Protein AF-A0A7S1DGA0-F1 (afdb_monomer_lite)

Radius of gyration: 15.44 Å; chains: 1; bounding box: 40×18×46 Å

Structure (mmCIF, N/CA/C/O backbone):
data_AF-A0A7S1DGA0-F1
#
_entry.id   AF-A0A7S1DGA0-F1
#
loop_
_atom_site.group_PDB
_atom_site.id
_atom_site.type_symbol
_atom_site.label_atom_id
_atom_site.label_alt_id
_atom_site.label_comp_id
_atom_site.label_asym_id
_atom_site.label_entity_id
_atom_site.label_seq_id
_atom_site.pdbx_PDB_ins_code
_atom_site.Cartn_x
_atom_site.Cartn_y
_atom_site.Cartn_z
_atom_site.occupancy
_atom_site.B_iso_or_equiv
_atom_site.auth_seq_id
_atom_site.auth_comp_id
_atom_site.auth_asym_id
_atom_site.auth_atom_id
_atom_site.pdbx_PDB_model_num
ATOM 1 N N . GLN A 1 1 ? 2.299 -1.061 26.707 1.00 56.66 1 GLN A N 1
ATOM 2 C CA . GLN A 1 1 ? 1.201 -1.298 25.744 1.00 56.66 1 GLN A CA 1
ATOM 3 C C . GLN A 1 1 ? 1.687 -0.771 24.399 1.00 56.66 1 GLN A C 1
ATOM 5 O O . GLN A 1 1 ? 2.184 0.346 24.385 1.00 56.66 1 GLN A O 1
ATOM 10 N N . ILE A 1 2 ? 1.679 -1.567 23.323 1.00 64.38 2 ILE A N 1
ATOM 11 C CA . ILE A 1 2 ? 2.159 -1.100 22.010 1.00 64.38 2 ILE A CA 1
ATOM 12 C C . ILE A 1 2 ? 1.069 -0.191 21.430 1.00 64.38 2 ILE A C 1
ATOM 14 O O . ILE A 1 2 ? -0.011 -0.682 21.110 1.00 64.38 2 ILE A O 1
ATOM 18 N N . GLY A 1 3 ? 1.315 1.121 21.405 1.00 82.81 3 GLY A N 1
ATOM 19 C CA . GLY A 1 3 ? 0.346 2.116 20.925 1.00 82.81 3 GLY A CA 1
ATOM 20 C C . GLY A 1 3 ? 0.180 2.095 19.406 1.00 82.81 3 GLY A C 1
ATOM 21 O O . GLY A 1 3 ? -0.931 2.222 18.907 1.00 82.81 3 GLY A O 1
ATOM 22 N N . GLU A 1 4 ? 1.262 1.823 18.679 1.00 89.50 4 GLU A N 1
ATOM 23 C CA . GLU A 1 4 ? 1.303 1.849 17.219 1.00 89.50 4 GLU A CA 1
ATOM 24 C C . GLU A 1 4 ? 2.037 0.618 16.684 1.00 89.50 4 GLU A C 1
ATOM 26 O O . GLU A 1 4 ? 2.992 0.125 17.287 1.00 89.50 4 GLU A O 1
ATOM 31 N N . PHE A 1 5 ? 1.566 0.104 15.557 1.00 94.31 5 PHE A N 1
ATOM 32 C CA . PHE A 1 5 ? 2.140 -1.018 14.838 1.00 94.31 5 PHE A CA 1
ATOM 33 C C . PHE A 1 5 ? 2.432 -0.618 13.398 1.00 94.31 5 PHE A C 1
ATOM 35 O O . PHE A 1 5 ? 1.643 0.079 12.764 1.00 94.31 5 PHE A O 1
ATOM 42 N N . SER A 1 6 ? 3.535 -1.137 12.868 1.00 96.00 6 SER A N 1
ATOM 43 C CA . SER A 1 6 ? 3.834 -1.095 11.445 1.00 96.00 6 SER A CA 1
ATOM 44 C C . SER A 1 6 ? 4.518 -2.391 11.021 1.00 96.00 6 SER A C 1
ATOM 46 O O . SER A 1 6 ? 5.390 -2.906 11.725 1.00 96.00 6 SER A O 1
ATOM 48 N N . LEU A 1 7 ? 4.117 -2.927 9.871 1.00 96.75 7 LEU A N 1
ATOM 49 C CA . LEU A 1 7 ? 4.738 -4.080 9.230 1.00 96.75 7 LEU A CA 1
ATOM 50 C C . LEU A 1 7 ? 5.072 -3.731 7.791 1.00 96.75 7 LEU A C 1
ATOM 52 O O . LEU A 1 7 ? 4.202 -3.323 7.029 1.00 96.75 7 LEU A O 1
ATOM 56 N N . THR A 1 8 ? 6.334 -3.930 7.427 1.00 97.38 8 THR A N 1
ATOM 57 C CA . THR A 1 8 ? 6.826 -3.716 6.067 1.00 97.38 8 THR A CA 1
ATOM 58 C C . THR A 1 8 ? 7.289 -5.036 5.473 1.00 97.38 8 THR A C 1
ATOM 60 O O . THR A 1 8 ? 8.058 -5.767 6.096 1.00 97.38 8 THR A O 1
ATOM 63 N N . MET A 1 9 ? 6.824 -5.334 4.264 1.00 95.94 9 MET A N 1
ATOM 64 C CA . MET A 1 9 ? 7.298 -6.442 3.445 1.00 95.94 9 MET A CA 1
ATOM 65 C C . MET A 1 9 ? 7.999 -5.874 2.217 1.00 95.94 9 MET A C 1
ATOM 67 O O . MET A 1 9 ? 7.393 -5.116 1.465 1.00 95.94 9 MET A O 1
ATOM 71 N N . THR A 1 10 ? 9.255 -6.258 2.010 1.00 95.44 10 THR A N 1
ATOM 72 C CA . THR A 1 10 ? 10.085 -5.758 0.911 1.00 95.44 10 THR A CA 1
ATOM 73 C C . THR A 1 10 ? 10.494 -6.898 -0.004 1.00 95.44 10 THR A C 1
ATOM 75 O O . THR A 1 10 ? 11.011 -7.916 0.453 1.00 95.44 10 THR A O 1
ATOM 78 N N . VAL A 1 11 ? 10.308 -6.695 -1.304 1.00 92.75 11 VAL A N 1
ATOM 79 C CA . VAL A 1 11 ? 10.874 -7.531 -2.361 1.00 92.75 11 VAL A CA 1
ATOM 80 C C . VAL A 1 11 ? 12.061 -6.789 -2.964 1.00 92.75 11 VAL A C 1
ATOM 82 O O . VAL A 1 11 ? 11.949 -5.610 -3.303 1.00 92.75 11 VAL A O 1
ATOM 85 N N . LYS A 1 12 ? 13.205 -7.474 -3.058 1.00 91.06 12 LYS A N 1
ATOM 86 C CA . LYS A 1 12 ? 14.441 -6.958 -3.650 1.00 91.06 12 LYS A CA 1
ATOM 87 C C . LYS A 1 12 ? 14.730 -7.686 -4.951 1.00 91.06 12 LYS A C 1
ATOM 89 O O . LYS A 1 12 ? 14.833 -8.910 -4.960 1.00 91.06 12 LYS A O 1
ATOM 94 N N . GLU A 1 13 ? 14.948 -6.918 -6.005 1.00 86.81 13 GLU A N 1
ATOM 95 C CA . GLU A 1 13 ? 15.307 -7.407 -7.331 1.00 86.81 13 GLU A CA 1
ATOM 96 C C . GLU A 1 13 ? 16.649 -6.809 -7.762 1.00 86.81 13 GLU A C 1
ATOM 98 O O . GLU A 1 13 ? 16.990 -5.675 -7.410 1.00 86.81 13 GLU A O 1
ATOM 103 N N . GLY A 1 14 ? 17.451 -7.586 -8.490 1.00 81.88 14 GLY A N 1
ATOM 104 C CA . GLY A 1 14 ? 18.71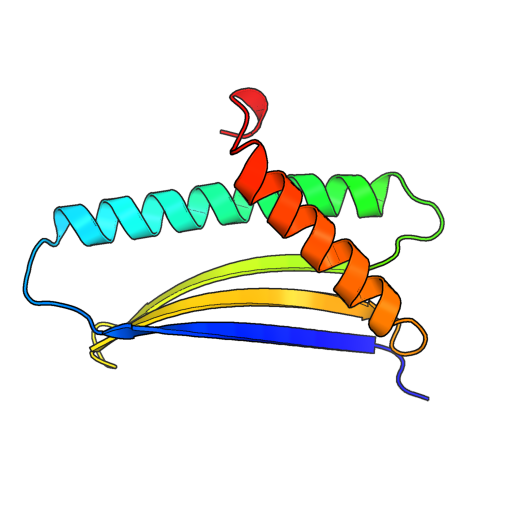9 -7.108 -9.039 1.00 81.88 14 GLY A CA 1
ATOM 105 C C . GLY A 1 14 ? 18.492 -6.174 -10.227 1.00 81.88 14 GLY A C 1
ATOM 106 O O . GLY A 1 14 ? 17.584 -6.388 -11.027 1.00 81.88 14 GLY A O 1
ATOM 107 N N . LEU A 1 15 ? 19.334 -5.149 -10.371 1.00 77.88 15 LEU A N 1
ATOM 108 C CA . LEU A 1 15 ? 19.363 -4.344 -11.590 1.00 77.88 15 LEU A CA 1
ATOM 109 C C . LEU A 1 15 ? 20.020 -5.158 -12.711 1.00 77.88 15 LEU A C 1
ATOM 111 O O . LEU A 1 15 ? 21.243 -5.283 -12.773 1.00 77.88 15 LEU A O 1
ATOM 115 N N . GLU A 1 16 ? 19.205 -5.732 -13.593 1.00 69.75 16 GLU A N 1
ATOM 116 C CA . GLU A 1 16 ? 19.705 -6.395 -14.796 1.00 69.75 16 GLU A CA 1
ATOM 117 C C . GLU A 1 16 ? 20.277 -5.388 -15.806 1.00 69.75 16 GLU A C 1
ATOM 119 O O . GLU A 1 16 ? 19.868 -4.227 -15.897 1.00 69.75 16 GLU A O 1
ATOM 124 N N . GLY A 1 17 ? 21.242 -5.854 -16.599 1.00 59.88 17 GLY A N 1
ATOM 125 C CA . GLY A 1 17 ? 21.927 -5.059 -17.609 1.00 59.88 17 GLY A CA 1
ATOM 126 C C . GLY A 1 17 ? 20.994 -4.535 -18.704 1.00 59.88 17 GLY A C 1
ATOM 127 O O . GLY A 1 17 ? 20.730 -5.207 -19.690 1.00 59.88 17 GLY A O 1
ATOM 128 N N . ASN A 1 18 ? 20.620 -3.267 -18.557 1.00 57.91 18 ASN A N 1
ATOM 129 C CA . ASN A 1 18 ? 20.307 -2.303 -19.609 1.00 57.91 18 ASN A CA 1
ATOM 130 C C . ASN A 1 18 ? 18.999 -2.490 -20.404 1.00 57.91 18 ASN A C 1
ATOM 132 O O . ASN A 1 18 ? 18.971 -2.895 -21.563 1.00 57.91 18 ASN A O 1
ATOM 136 N N . SER A 1 19 ? 17.923 -1.935 -19.849 1.00 61.50 19 SER A N 1
ATOM 137 C CA . SER A 1 19 ? 17.064 -1.031 -20.624 1.00 61.50 19 SER A CA 1
ATOM 138 C C . SER A 1 19 ? 16.611 0.122 -19.728 1.00 61.50 19 SER A C 1
ATOM 140 O O . SER A 1 19 ? 15.601 0.033 -19.041 1.00 61.50 19 SER A O 1
ATOM 142 N N . ARG A 1 20 ? 17.362 1.237 -19.727 1.00 66.94 20 ARG A N 1
ATOM 143 C CA . ARG A 1 20 ? 17.020 2.450 -18.946 1.00 66.94 20 ARG A CA 1
ATOM 144 C C . ARG A 1 20 ? 15.551 2.862 -19.115 1.00 66.94 20 ARG A C 1
ATOM 146 O O . ARG A 1 20 ? 14.901 3.207 -18.138 1.00 66.94 20 ARG A O 1
ATOM 153 N N . ALA A 1 21 ? 15.017 2.763 -20.334 1.00 72.56 21 ALA A N 1
ATOM 154 C CA . ALA A 1 21 ? 13.613 3.056 -20.625 1.00 72.56 21 ALA A CA 1
ATOM 155 C C . ALA A 1 21 ? 12.628 2.093 -19.933 1.00 72.56 21 ALA A C 1
ATOM 157 O O . ALA A 1 21 ? 11.575 2.531 -19.478 1.00 72.56 21 ALA A O 1
ATOM 158 N N . ARG A 1 22 ? 12.971 0.802 -19.810 1.00 76.25 22 ARG A N 1
ATOM 159 C CA . ARG A 1 22 ? 12.153 -0.189 -19.099 1.00 76.25 22 ARG A CA 1
ATOM 160 C C . ARG A 1 22 ? 12.084 0.136 -17.613 1.00 76.25 22 ARG A C 1
ATOM 162 O O . ARG A 1 22 ? 10.987 0.228 -17.087 1.00 76.25 22 ARG A O 1
ATOM 169 N N . HIS A 1 23 ? 13.223 0.398 -16.976 1.00 77.75 23 HIS A N 1
ATOM 170 C CA . HIS A 1 23 ? 13.253 0.728 -15.549 1.00 77.75 23 HIS A CA 1
ATOM 171 C C . HIS A 1 23 ? 12.564 2.055 -15.226 1.00 77.75 23 HIS A C 1
ATOM 173 O O . HIS A 1 23 ? 11.912 2.163 -14.195 1.00 77.75 23 HIS A O 1
ATOM 179 N N . LEU A 1 24 ? 12.666 3.052 -16.113 1.00 81.94 24 LEU A N 1
ATOM 180 C CA . LEU A 1 24 ? 11.895 4.289 -15.981 1.00 81.94 24 LEU A CA 1
ATOM 181 C C . LEU A 1 24 ? 10.391 4.010 -16.062 1.00 81.94 24 LEU A C 1
ATOM 183 O O . LEU A 1 24 ? 9.639 4.480 -15.215 1.00 81.94 24 LEU A O 1
ATOM 187 N N . ARG A 1 25 ? 9.955 3.208 -17.041 1.00 86.56 25 ARG A N 1
ATOM 188 C CA . ARG A 1 25 ? 8.548 2.816 -17.181 1.00 86.56 25 ARG A CA 1
ATOM 189 C C . ARG A 1 25 ? 8.052 2.022 -15.971 1.00 86.56 25 ARG A C 1
ATOM 191 O O . ARG A 1 25 ? 6.975 2.317 -15.476 1.00 86.56 25 ARG A O 1
ATOM 198 N N . GLU A 1 26 ? 8.811 1.031 -15.512 1.00 85.69 26 GLU A N 1
ATOM 199 C CA . GLU A 1 26 ? 8.488 0.223 -14.329 1.00 85.69 26 GLU A CA 1
ATOM 200 C C . GLU A 1 26 ? 8.382 1.103 -13.082 1.00 85.69 26 GLU A C 1
ATOM 202 O O . GLU A 1 26 ? 7.354 1.077 -12.420 1.00 85.69 26 GLU A O 1
ATOM 207 N N . GLY A 1 27 ? 9.363 1.975 -12.829 1.00 87.75 27 GLY A N 1
ATOM 208 C CA . GLY A 1 27 ? 9.316 2.892 -11.689 1.00 87.75 27 GLY A CA 1
ATOM 209 C C . GLY A 1 27 ? 8.146 3.876 -11.745 1.00 87.75 27 GLY A C 1
ATOM 210 O O . GLY A 1 27 ? 7.524 4.150 -10.720 1.00 87.75 27 GLY A O 1
ATOM 211 N N . MET A 1 28 ? 7.795 4.380 -12.934 1.00 90.25 28 MET A N 1
ATOM 212 C CA . MET A 1 28 ? 6.596 5.208 -13.116 1.00 90.25 28 MET A CA 1
ATOM 213 C C . MET A 1 28 ? 5.313 4.428 -12.815 1.00 90.25 28 MET A C 1
ATOM 215 O O . MET A 1 28 ? 4.438 4.949 -12.128 1.00 90.25 28 MET A O 1
ATOM 219 N N . LEU A 1 29 ? 5.198 3.190 -13.306 1.00 91.81 29 LEU A N 1
ATOM 220 C CA . LEU A 1 29 ? 4.037 2.337 -13.050 1.00 91.81 29 LEU A CA 1
ATOM 221 C C . LEU A 1 29 ? 3.915 1.983 -11.567 1.00 91.81 29 LEU A C 1
ATOM 223 O O . LEU A 1 29 ? 2.837 2.156 -11.009 1.00 91.81 29 LEU A O 1
ATOM 227 N N . ASP A 1 30 ? 5.004 1.570 -10.917 1.00 92.25 30 ASP A N 1
ATOM 228 C CA . ASP A 1 30 ? 5.015 1.248 -9.486 1.00 92.25 30 ASP A CA 1
ATOM 229 C C . ASP A 1 30 ? 4.626 2.473 -8.644 1.00 92.25 30 ASP A C 1
ATOM 231 O O . ASP A 1 30 ? 3.863 2.362 -7.684 1.00 92.25 30 ASP A O 1
ATOM 235 N N . THR A 1 31 ? 5.074 3.668 -9.046 1.00 91.38 31 THR A N 1
ATOM 236 C CA . THR A 1 31 ? 4.683 4.925 -8.392 1.00 91.38 31 THR A CA 1
ATOM 237 C C . THR A 1 31 ? 3.187 5.212 -8.560 1.00 91.38 31 THR A C 1
ATOM 239 O O . THR A 1 31 ? 2.522 5.538 -7.580 1.00 91.38 31 THR A O 1
ATOM 242 N N . LEU A 1 32 ? 2.632 5.069 -9.770 1.00 93.19 32 LEU A N 1
ATOM 243 C CA . LEU A 1 32 ? 1.195 5.265 -10.027 1.00 93.19 32 LEU A CA 1
ATOM 244 C C . LEU A 1 32 ? 0.337 4.267 -9.242 1.00 93.19 32 LEU A C 1
ATOM 246 O O . LEU A 1 32 ? -0.633 4.656 -8.596 1.00 93.19 32 LEU A O 1
ATOM 250 N N . VAL A 1 33 ? 0.728 2.991 -9.248 1.00 94.06 33 VAL A N 1
ATOM 251 C CA . VAL A 1 33 ? 0.074 1.927 -8.474 1.00 94.06 33 VAL A CA 1
ATOM 252 C C . VAL A 1 33 ? 0.111 2.251 -6.982 1.00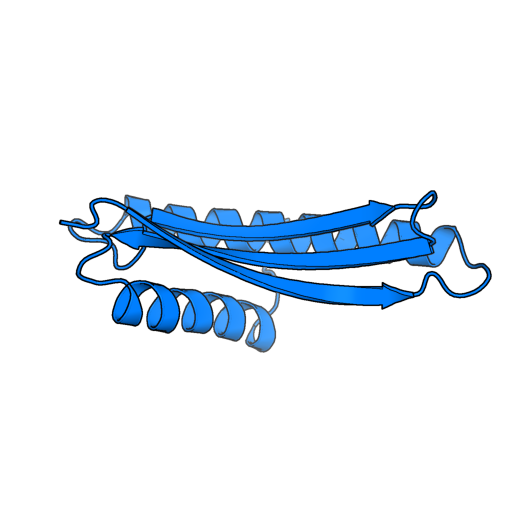 94.06 33 VAL A C 1
ATOM 254 O O . VAL A 1 33 ? -0.899 2.089 -6.296 1.00 94.06 33 VAL A O 1
ATOM 257 N N . GLY A 1 34 ? 1.242 2.747 -6.475 1.00 94.50 34 GLY A N 1
ATOM 258 C CA . GLY A 1 34 ? 1.364 3.139 -5.077 1.00 94.50 34 GLY A CA 1
ATOM 259 C C . GLY A 1 34 ? 0.507 4.341 -4.695 1.00 94.50 34 GLY A C 1
ATOM 260 O O . GLY A 1 34 ? -0.107 4.323 -3.629 1.00 94.50 34 GLY A O 1
ATOM 261 N N . MET A 1 35 ? 0.391 5.340 -5.574 1.00 94.25 35 MET A N 1
ATOM 262 C CA . MET A 1 35 ? -0.521 6.468 -5.368 1.00 94.25 35 MET A CA 1
ATOM 263 C C . MET A 1 35 ? -1.980 6.006 -5.342 1.00 94.25 35 MET A C 1
ATOM 265 O O . MET A 1 35 ? -2.695 6.337 -4.400 1.00 94.25 35 MET A O 1
ATOM 269 N N . ALA A 1 36 ? -2.404 5.188 -6.310 1.00 95.06 36 ALA A N 1
ATOM 270 C CA . ALA A 1 36 ? -3.760 4.640 -6.350 1.00 95.06 36 ALA A CA 1
ATOM 271 C C . ALA A 1 36 ? -4.089 3.822 -5.088 1.00 95.06 36 ALA A C 1
ATOM 273 O O . ALA A 1 36 ? -5.150 3.998 -4.488 1.00 95.06 36 ALA A O 1
ATOM 274 N N . LEU A 1 37 ? -3.161 2.970 -4.629 1.00 96.06 37 LEU A N 1
ATOM 275 C CA . LEU A 1 37 ? -3.321 2.239 -3.368 1.00 96.06 37 LEU A CA 1
ATOM 276 C C . LEU A 1 37 ? -3.497 3.192 -2.182 1.00 96.06 37 LEU A C 1
ATOM 278 O O . LEU A 1 37 ? -4.412 2.993 -1.383 1.00 96.06 37 LEU A O 1
ATOM 282 N N . GLY A 1 38 ? -2.649 4.223 -2.099 1.00 94.38 38 GLY A N 1
ATOM 283 C CA . GLY A 1 38 ? -2.722 5.254 -1.068 1.00 94.38 38 GLY A CA 1
ATOM 284 C C . GLY A 1 38 ? -4.102 5.905 -1.028 1.00 94.38 38 GLY A C 1
ATOM 285 O O . GLY A 1 38 ? -4.767 5.837 0.003 1.00 94.38 38 GLY A O 1
ATOM 286 N N . PHE A 1 39 ? -4.589 6.404 -2.169 1.00 93.75 39 PHE A N 1
ATOM 287 C CA . PHE A 1 39 ? -5.918 7.014 -2.281 1.00 93.75 39 PHE A CA 1
ATOM 288 C C . PHE A 1 39 ? -7.045 6.085 -1.814 1.00 93.75 39 PHE A C 1
ATOM 290 O O . PHE A 1 39 ? -7.899 6.508 -1.031 1.00 93.75 39 PHE A O 1
ATOM 297 N N . ARG A 1 40 ? -7.041 4.812 -2.238 1.00 94.06 40 ARG A N 1
ATOM 298 C CA . ARG A 1 40 ? -8.041 3.822 -1.798 1.00 94.06 40 ARG A CA 1
ATOM 299 C C . ARG A 1 40 ? -8.017 3.638 -0.286 1.00 94.06 40 ARG A C 1
ATOM 301 O O . ARG A 1 40 ? -9.065 3.628 0.358 1.00 94.06 40 ARG A O 1
ATOM 308 N N . THR A 1 41 ? -6.827 3.490 0.289 1.00 95.19 41 THR A N 1
ATOM 309 C CA . THR A 1 41 ? -6.691 3.220 1.723 1.00 95.19 41 THR A CA 1
ATOM 310 C C . THR A 1 41 ? -6.999 4.443 2.578 1.00 95.19 41 THR A C 1
ATOM 312 O O . THR A 1 41 ? -7.663 4.301 3.602 1.00 95.19 41 THR A O 1
ATOM 315 N N . ASP A 1 42 ? -6.638 5.642 2.121 1.00 94.50 42 ASP A N 1
ATOM 316 C CA . ASP A 1 42 ? -6.991 6.902 2.777 1.00 94.50 42 ASP A CA 1
ATOM 317 C C . ASP A 1 42 ? -8.506 7.122 2.763 1.00 94.50 42 ASP A C 1
ATOM 319 O O . ASP A 1 42 ? -9.087 7.612 3.733 1.00 94.50 42 ASP A O 1
ATOM 323 N N . GLU A 1 43 ? -9.187 6.720 1.686 1.00 93.81 43 GLU A N 1
ATOM 324 C CA . GLU A 1 43 ? -10.642 6.774 1.622 1.00 93.81 43 GLU A CA 1
ATOM 325 C C . GLU A 1 43 ? -11.302 5.821 2.627 1.00 93.81 43 GLU A C 1
ATOM 327 O O . GLU A 1 43 ? -12.258 6.226 3.296 1.00 93.81 43 GLU A O 1
ATOM 332 N N . VAL A 1 44 ? -10.782 4.597 2.781 1.00 94.06 44 VAL A N 1
ATOM 333 C CA . VAL A 1 44 ? -11.236 3.644 3.811 1.00 94.06 44 VAL A CA 1
ATOM 334 C C . VAL A 1 44 ? -11.060 4.238 5.206 1.00 94.06 44 VAL A C 1
ATOM 336 O O . VAL A 1 44 ? -12.001 4.211 6.000 1.00 94.06 44 VAL A O 1
ATOM 339 N N . VAL A 1 45 ? -9.889 4.815 5.491 1.00 95.50 45 VAL A N 1
ATOM 340 C CA . VAL A 1 45 ? -9.592 5.440 6.787 1.00 95.50 45 VAL A CA 1
ATOM 341 C C . VAL A 1 45 ? -10.537 6.606 7.061 1.00 95.50 45 VAL A C 1
ATOM 343 O O . VAL A 1 45 ? -11.120 6.686 8.136 1.00 95.50 45 VAL A O 1
ATOM 346 N N . ARG A 1 46 ? -10.749 7.486 6.078 1.00 95.31 46 ARG A N 1
ATOM 347 C CA . ARG A 1 46 ? -11.584 8.686 6.225 1.00 95.31 46 ARG A CA 1
ATOM 348 C C . ARG A 1 46 ? -13.078 8.382 6.368 1.00 95.31 46 ARG A C 1
ATOM 350 O O . ARG A 1 46 ? -13.793 9.170 6.978 1.00 95.31 46 ARG A O 1
ATOM 357 N N . ARG A 1 47 ? -13.573 7.304 5.754 1.00 95.25 47 ARG A N 1
ATOM 358 C CA . ARG A 1 47 ? -15.003 6.935 5.774 1.00 95.25 47 ARG A CA 1
ATOM 359 C C . ARG A 1 47 ? -15.404 6.058 6.957 1.00 95.25 47 ARG A C 1
ATOM 361 O O . ARG A 1 47 ? -16.594 5.810 7.128 1.00 95.25 47 ARG A O 1
ATOM 368 N N . SER A 1 48 ? -1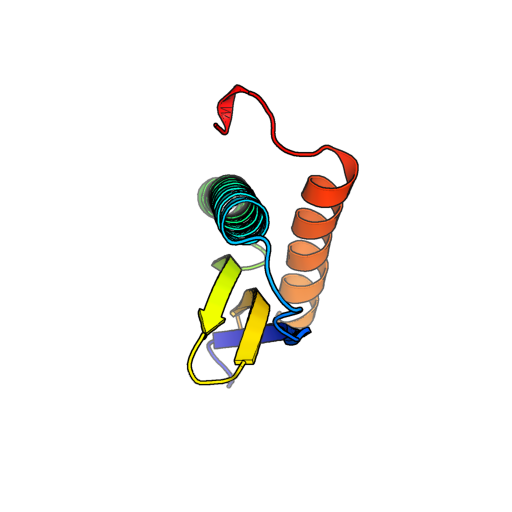4.442 5.552 7.719 1.00 92.56 48 SER A N 1
ATOM 369 C CA . SER A 1 48 ? -14.682 4.620 8.814 1.00 92.56 48 SER A CA 1
ATOM 370 C C . SER A 1 48 ? -14.500 5.318 10.157 1.00 92.56 48 SER A C 1
ATOM 372 O O . SER A 1 48 ? -13.456 5.917 10.394 1.00 92.56 48 SER A O 1
ATOM 374 N N . ASP A 1 49 ? -15.469 5.178 11.062 1.00 92.06 49 ASP A N 1
ATOM 375 C CA . ASP A 1 49 ? -15.348 5.689 12.437 1.00 92.06 49 ASP A CA 1
ATOM 376 C C . ASP A 1 49 ? -14.305 4.906 13.260 1.00 92.06 49 ASP A C 1
ATOM 378 O O . ASP A 1 49 ? -13.747 5.423 14.225 1.00 92.06 49 ASP A O 1
ATOM 382 N N . ASP A 1 50 ? -14.029 3.655 12.869 1.00 92.25 50 ASP A N 1
ATOM 383 C CA . ASP A 1 50 ? -13.059 2.767 13.521 1.00 92.25 50 ASP A CA 1
ATOM 384 C C . ASP A 1 50 ? -12.236 1.973 12.481 1.00 92.25 50 ASP A C 1
ATOM 386 O O . ASP A 1 50 ? -12.479 0.782 12.244 1.00 92.25 50 ASP A O 1
ATOM 390 N N . PRO A 1 51 ? -11.316 2.634 11.752 1.00 93.69 51 PRO A N 1
ATOM 391 C CA . PRO A 1 51 ? -10.618 2.018 10.632 1.00 93.69 51 PRO A CA 1
ATOM 392 C C . PRO A 1 51 ? -9.691 0.873 11.084 1.00 93.69 51 PRO A C 1
ATOM 394 O O . PRO A 1 51 ? -9.053 0.945 12.135 1.00 93.69 51 PRO A O 1
ATOM 397 N N . PRO A 1 52 ? -9.571 -0.209 10.291 1.00 93.00 52 PRO A N 1
ATOM 398 C CA . PRO A 1 52 ? -8.780 -1.381 10.668 1.00 93.00 52 PRO A CA 1
ATOM 399 C C . PRO A 1 52 ? -7.264 -1.152 10.646 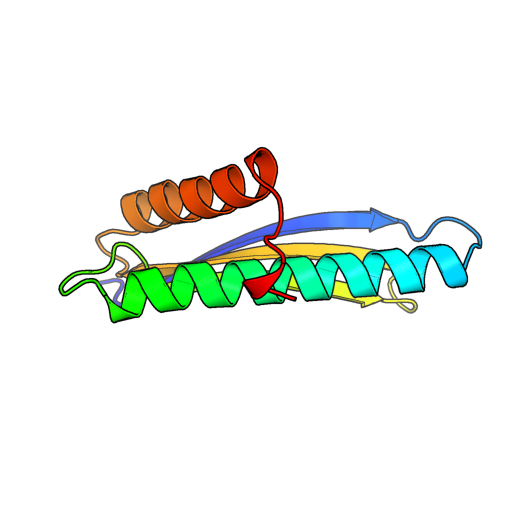1.00 93.00 52 PRO A C 1
ATOM 401 O O . PRO A 1 52 ? -6.531 -1.898 11.293 1.00 93.00 52 PRO A O 1
ATOM 404 N N . PHE A 1 53 ? -6.801 -0.140 9.920 1.00 96.31 53 PHE A N 1
ATOM 405 C CA . PHE A 1 53 ? -5.413 0.298 9.798 1.00 96.31 53 PHE A CA 1
ATOM 406 C C . PHE A 1 53 ? -5.382 1.831 9.730 1.00 96.31 53 PHE A C 1
ATOM 408 O O . PHE A 1 53 ? -6.409 2.457 9.481 1.00 96.31 53 PHE A O 1
ATOM 415 N N . THR A 1 54 ? -4.215 2.439 9.927 1.00 95.44 54 THR A N 1
ATOM 416 C CA . THR A 1 54 ? -4.004 3.882 9.716 1.00 95.44 54 THR A CA 1
ATOM 417 C C . THR A 1 54 ? -3.476 4.200 8.321 1.00 95.44 54 THR A C 1
ATOM 419 O O . THR A 1 54 ? -3.613 5.333 7.876 1.00 95.44 54 THR A O 1
ATOM 422 N N . GLY A 1 55 ? -2.916 3.214 7.614 1.00 95.69 55 GLY A N 1
ATOM 423 C CA . GLY A 1 55 ? -2.503 3.371 6.223 1.00 95.69 55 GLY A CA 1
ATOM 424 C C . GLY A 1 55 ? -1.904 2.101 5.629 1.00 95.69 55 GLY A C 1
ATOM 425 O O . GLY A 1 55 ? -1.413 1.224 6.352 1.00 95.69 55 GLY A O 1
ATOM 426 N N . VAL A 1 56 ? -1.940 2.015 4.297 1.00 97.69 56 VAL A N 1
ATOM 427 C CA . VAL A 1 56 ? -1.233 0.996 3.517 1.00 97.69 56 VAL A CA 1
ATOM 428 C C . VAL A 1 56 ? -0.482 1.689 2.388 1.00 97.69 56 VAL A C 1
ATOM 430 O O . VAL A 1 56 ? -1.085 2.294 1.509 1.00 97.69 56 VAL A O 1
ATOM 433 N N . HIS A 1 57 ? 0.842 1.586 2.396 1.00 96.06 57 HIS A N 1
ATOM 434 C CA . HIS A 1 57 ? 1.698 2.320 1.471 1.00 96.06 57 HIS A CA 1
ATOM 435 C C . HIS A 1 57 ? 2.536 1.369 0.630 1.00 96.06 57 HIS A C 1
ATOM 437 O O . HIS A 1 57 ? 3.141 0.437 1.160 1.00 96.06 57 HIS A O 1
ATOM 443 N N . TRP A 1 58 ? 2.608 1.637 -0.672 1.00 96.31 58 TRP A N 1
ATOM 444 C CA . TRP A 1 58 ? 3.565 1.010 -1.577 1.00 96.31 58 TRP A CA 1
ATOM 445 C C . TRP A 1 58 ? 4.700 1.993 -1.851 1.00 96.31 58 TRP A C 1
ATOM 447 O O . TRP A 1 58 ? 4.464 3.110 -2.304 1.00 96.31 58 TRP A O 1
ATOM 457 N N . ASN A 1 59 ? 5.935 1.564 -1.614 1.00 91.94 59 ASN A N 1
ATOM 458 C CA . ASN A 1 59 ? 7.138 2.352 -1.835 1.00 91.94 59 ASN A CA 1
ATOM 459 C C . ASN A 1 59 ? 8.044 1.657 -2.852 1.00 91.94 59 ASN A C 1
ATOM 461 O O . ASN A 1 59 ? 8.506 0.538 -2.616 1.00 91.94 59 ASN A O 1
ATOM 465 N N . TYR A 1 60 ? 8.319 2.351 -3.954 1.00 91.38 60 TYR A N 1
ATOM 466 C CA . TYR A 1 60 ? 9.305 1.956 -4.953 1.00 91.38 60 TYR A CA 1
ATOM 467 C C . TYR A 1 60 ? 10.634 2.660 -4.680 1.00 91.38 60 TYR A C 1
ATOM 469 O O . TYR A 1 60 ? 10.675 3.877 -4.490 1.00 91.38 60 TYR A O 1
ATOM 477 N N . PHE A 1 61 ? 11.734 1.913 -4.690 1.00 88.62 61 PHE A N 1
ATOM 478 C CA . PHE A 1 61 ? 13.071 2.472 -4.540 1.00 88.62 61 PHE A CA 1
ATOM 479 C C . PHE A 1 61 ? 14.037 1.853 -5.544 1.00 88.62 61 PHE A C 1
ATOM 481 O O . PHE A 1 61 ? 14.263 0.646 -5.548 1.00 88.62 61 PHE A O 1
ATOM 488 N N . ASN A 1 62 ? 14.654 2.693 -6.370 1.00 87.19 62 ASN A N 1
ATOM 489 C CA . ASN A 1 62 ? 15.683 2.284 -7.317 1.00 87.19 62 ASN A CA 1
ATOM 490 C C . ASN A 1 62 ? 17.039 2.821 -6.861 1.00 87.19 62 ASN A C 1
ATOM 492 O O . ASN A 1 62 ? 17.254 4.034 -6.831 1.00 87.19 62 ASN A O 1
ATOM 496 N N . SER A 1 63 ? 17.955 1.918 -6.512 1.00 83.75 63 SER A N 1
ATOM 497 C CA . SER A 1 63 ? 19.307 2.274 -6.097 1.00 83.75 63 SER A CA 1
ATOM 498 C C . SER A 1 63 ? 20.335 1.758 -7.086 1.00 83.75 63 SER A C 1
ATOM 500 O O . SER A 1 63 ? 20.754 0.600 -7.037 1.00 83.75 63 SER A O 1
ATOM 502 N N . ALA A 1 64 ? 20.821 2.666 -7.931 1.00 79.62 64 ALA A N 1
ATOM 503 C CA . ALA A 1 64 ? 21.960 2.399 -8.803 1.00 79.62 64 ALA A CA 1
ATOM 504 C C . ALA A 1 64 ? 23.231 2.054 -8.005 1.00 79.62 64 ALA A C 1
ATOM 506 O O . ALA A 1 64 ? 24.033 1.243 -8.455 1.00 79.62 64 ALA A O 1
ATOM 507 N N . ARG A 1 65 ? 23.397 2.636 -6.806 1.00 83.12 65 ARG A N 1
ATOM 508 C CA . ARG A 1 65 ? 24.532 2.359 -5.911 1.00 83.12 65 ARG A CA 1
ATOM 509 C C . ARG A 1 65 ? 24.510 0.925 -5.389 1.00 83.12 65 ARG A C 1
ATOM 511 O O . ARG A 1 65 ? 25.543 0.269 -5.379 1.00 83.12 65 ARG A O 1
ATOM 518 N N . GLU A 1 66 ? 23.345 0.466 -4.943 1.00 84.69 66 GLU A N 1
ATOM 519 C CA . GLU A 1 66 ? 23.171 -0.871 -4.361 1.00 84.69 66 GLU A CA 1
ATOM 520 C C . GLU A 1 66 ? 22.909 -1.945 -5.429 1.00 84.69 66 GLU A C 1
ATOM 522 O O . GLU A 1 66 ? 22.751 -3.122 -5.103 1.00 84.69 66 GLU A O 1
ATOM 527 N N . GLY A 1 67 ? 22.837 -1.550 -6.707 1.00 85.00 67 GLY A N 1
ATOM 528 C CA . GLY A 1 67 ? 22.593 -2.468 -7.814 1.00 85.00 67 GLY A CA 1
ATOM 529 C C . GLY A 1 67 ? 21.216 -3.136 -7.753 1.00 85.00 67 GLY A C 1
ATOM 530 O O . GLY A 1 67 ? 21.075 -4.260 -8.232 1.00 85.00 67 GLY A O 1
ATOM 531 N N . CYS A 1 68 ? 20.214 -2.505 -7.130 1.00 86.88 68 CYS A N 1
ATOM 532 C CA . CYS A 1 68 ? 18.921 -3.141 -6.884 1.00 86.88 68 CYS A CA 1
ATOM 533 C C . CYS A 1 68 ? 17.719 -2.200 -6.962 1.00 86.88 68 CYS A C 1
ATOM 535 O O . CYS A 1 68 ? 17.814 -0.996 -6.710 1.00 86.88 68 CYS A O 1
ATOM 537 N N . VAL A 1 69 ? 16.567 -2.813 -7.214 1.00 88.44 69 VAL A N 1
ATOM 538 C CA . VAL A 1 69 ? 15.240 -2.218 -7.065 1.00 88.44 69 VAL A CA 1
ATOM 539 C C . VAL A 1 69 ? 14.549 -2.871 -5.874 1.00 88.44 69 VAL A C 1
ATOM 541 O O . VAL A 1 69 ? 14.665 -4.079 -5.662 1.00 88.44 69 VAL A O 1
ATOM 544 N N . LEU A 1 70 ? 13.855 -2.066 -5.077 1.00 91.25 70 LEU A N 1
ATOM 545 C CA . LEU A 1 70 ? 13.059 -2.507 -3.943 1.00 91.25 70 LEU A CA 1
ATOM 546 C C . LEU A 1 70 ? 11.614 -2.067 -4.145 1.00 91.25 70 LEU A C 1
ATOM 548 O O . LEU A 1 70 ? 11.354 -0.892 -4.399 1.00 91.25 70 LEU A O 1
ATOM 552 N N . ASN A 1 71 ? 10.688 -2.993 -3.940 1.00 92.94 71 ASN A N 1
ATOM 553 C CA . ASN A 1 71 ? 9.268 -2.700 -3.812 1.00 92.94 71 ASN A CA 1
ATOM 554 C C . ASN A 1 71 ? 8.830 -3.100 -2.405 1.00 92.94 71 ASN A C 1
ATOM 556 O O . ASN A 1 71 ? 9.015 -4.247 -1.993 1.00 92.94 71 ASN A O 1
ATOM 560 N N . SER A 1 72 ? 8.311 -2.143 -1.640 1.00 95.44 72 SER A N 1
ATOM 561 C CA . SER A 1 72 ? 7.942 -2.348 -0.238 1.00 95.44 72 SER A CA 1
ATOM 562 C C . SER A 1 72 ? 6.487 -2.001 0.003 1.00 95.44 72 SER A C 1
ATOM 564 O O . SER A 1 72 ? 6.046 -0.920 -0.367 1.00 95.44 72 SER A O 1
ATOM 566 N N . ILE A 1 73 ? 5.764 -2.889 0.678 1.00 96.94 73 ILE A N 1
ATOM 567 C CA . ILE A 1 73 ? 4.409 -2.632 1.160 1.00 96.94 73 ILE A CA 1
ATOM 568 C C . ILE A 1 73 ? 4.465 -2.492 2.673 1.00 96.94 73 ILE A C 1
ATOM 570 O O . ILE A 1 73 ? 4.911 -3.410 3.364 1.00 96.94 73 ILE A O 1
ATOM 574 N N . THR A 1 74 ? 3.984 -1.366 3.177 1.00 97.69 74 THR A N 1
ATOM 575 C CA . THR A 1 74 ? 3.917 -1.058 4.603 1.00 97.69 74 THR A CA 1
ATOM 576 C C . THR A 1 74 ? 2.463 -0.957 5.033 1.00 97.69 74 THR A C 1
ATOM 578 O O . THR A 1 74 ? 1.700 -0.205 4.438 1.00 97.69 74 THR A O 1
ATOM 581 N N . VAL A 1 75 ? 2.084 -1.695 6.074 1.00 98.00 75 VAL A N 1
ATOM 582 C CA . VAL A 1 75 ? 0.778 -1.597 6.734 1.00 98.00 75 VAL A CA 1
ATOM 583 C C . VAL A 1 75 ? 0.993 -1.045 8.135 1.00 98.00 75 VAL A C 1
ATOM 585 O O . VAL A 1 75 ? 1.735 -1.645 8.914 1.00 98.00 75 VAL A O 1
ATOM 588 N N . SER A 1 76 ? 0.324 0.056 8.461 1.00 97.19 76 SER A N 1
ATOM 589 C CA . SER A 1 76 ? 0.402 0.709 9.773 1.00 97.19 76 SER A CA 1
ATOM 590 C C . SER A 1 76 ? -0.961 0.712 10.464 1.00 97.19 76 SER A C 1
ATOM 592 O O . SER A 1 76 ? -1.994 0.716 9.800 1.00 97.19 76 SER A O 1
ATOM 594 N N . GLY A 1 77 ? -0.999 0.671 11.796 1.00 95.44 77 GLY A N 1
ATOM 595 C CA . GLY A 1 77 ? -2.256 0.665 12.548 1.00 95.44 77 GLY A CA 1
ATOM 596 C C . GLY A 1 77 ? -2.079 0.588 14.061 1.00 95.44 77 GLY A C 1
ATOM 597 O O . GLY A 1 77 ? -0.976 0.718 14.586 1.00 95.44 77 GLY A O 1
ATOM 598 N N . GLU A 1 78 ? -3.173 0.347 14.783 1.00 94.25 78 GLU A N 1
ATOM 599 C CA . GLU A 1 78 ? -3.134 0.218 16.242 1.00 94.25 78 GLU A CA 1
ATOM 600 C C . GLU A 1 78 ? -2.461 -1.095 16.674 1.00 94.25 78 GLU A C 1
ATOM 602 O O . GLU A 1 78 ? -2.821 -2.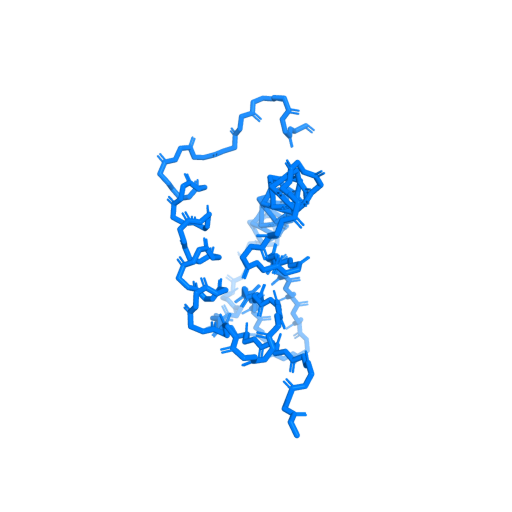191 16.227 1.00 94.25 78 GLU A O 1
ATOM 607 N N . GLY A 1 79 ? -1.529 -1.008 17.627 1.00 93.69 79 GLY A N 1
ATOM 608 C CA . GLY A 1 79 ? -0.758 -2.162 18.092 1.00 93.69 79 GLY A CA 1
ATOM 609 C C . GLY A 1 79 ? -1.595 -3.313 18.657 1.00 93.69 79 GLY A C 1
ATOM 610 O O . GLY A 1 79 ? -1.237 -4.476 18.474 1.00 93.69 79 GLY A O 1
ATOM 611 N N . ARG A 1 80 ? -2.740 -3.037 19.296 1.00 94.38 80 ARG A N 1
ATOM 612 C CA . ARG A 1 80 ? -3.619 -4.090 19.850 1.00 94.38 80 ARG A CA 1
ATOM 613 C C . ARG A 1 80 ? -4.335 -4.901 18.770 1.00 94.38 80 ARG A C 1
ATOM 615 O O . ARG A 1 80 ? -4.671 -6.058 19.014 1.00 94.38 80 ARG A O 1
ATOM 622 N N . ARG A 1 81 ? -4.535 -4.311 17.591 1.00 93.94 81 ARG A N 1
ATOM 623 C CA . ARG A 1 81 ? -5.299 -4.862 16.461 1.00 93.94 81 ARG A CA 1
ATOM 624 C C . ARG A 1 81 ? -4.431 -5.159 15.242 1.00 93.94 81 ARG A C 1
ATOM 626 O O . ARG A 1 81 ? -4.944 -5.332 14.141 1.00 93.94 81 ARG A O 1
ATOM 633 N N . TRP A 1 82 ? -3.117 -5.276 15.427 1.00 95.06 82 TRP A N 1
ATOM 634 C CA . TRP A 1 82 ? -2.161 -5.427 14.327 1.00 95.06 82 TRP A CA 1
ATOM 635 C C . TRP A 1 82 ? -2.509 -6.558 13.345 1.00 95.06 82 TRP A C 1
ATOM 637 O O . TRP A 1 82 ? -2.289 -6.431 12.146 1.00 95.06 82 TRP A O 1
ATOM 647 N N . ARG A 1 83 ? -3.086 -7.669 13.827 1.00 96.06 83 ARG A N 1
ATOM 648 C CA . ARG A 1 83 ? -3.486 -8.799 12.969 1.00 96.06 83 ARG A CA 1
ATOM 649 C C . ARG A 1 83 ? -4.606 -8.418 12.009 1.00 96.06 83 ARG A C 1
ATOM 651 O O . ARG A 1 83 ? -4.577 -8.846 10.857 1.00 96.06 83 ARG A O 1
ATOM 658 N N . ASP A 1 84 ? -5.572 -7.639 12.484 1.00 95.50 84 ASP A N 1
ATOM 659 C CA . ASP A 1 84 ? -6.678 -7.155 11.663 1.00 95.50 84 ASP A CA 1
ATOM 660 C C . ASP A 1 84 ? -6.183 -6.078 10.697 1.00 95.50 84 ASP A C 1
ATOM 662 O O . ASP A 1 84 ? -6.491 -6.164 9.512 1.00 95.50 84 ASP A O 1
ATOM 666 N N . ALA A 1 85 ? -5.306 -5.174 11.154 1.00 96.50 85 ALA A N 1
ATOM 667 C CA . ALA A 1 85 ? -4.638 -4.202 10.288 1.00 96.50 85 ALA A CA 1
ATOM 668 C C . ALA A 1 85 ? -3.920 -4.889 9.117 1.00 96.50 85 ALA A C 1
ATOM 670 O O . ALA A 1 85 ? -4.162 -4.555 7.960 1.00 96.50 85 ALA A O 1
ATOM 671 N N . VAL A 1 86 ? -3.107 -5.918 9.392 1.00 97.25 86 VAL A N 1
ATOM 672 C CA . VAL A 1 86 ? -2.420 -6.700 8.350 1.00 97.25 86 VAL A CA 1
ATOM 673 C C . VAL A 1 86 ? -3.414 -7.422 7.442 1.00 97.25 86 VAL A C 1
ATOM 675 O O . VAL A 1 86 ? -3.249 -7.394 6.224 1.00 97.25 86 VAL A O 1
ATOM 678 N N . ARG A 1 87 ? -4.443 -8.076 7.997 1.00 97.44 87 ARG A N 1
ATOM 679 C CA . ARG A 1 87 ? -5.432 -8.818 7.198 1.00 97.44 87 ARG A CA 1
ATOM 680 C C . ARG A 1 87 ? -6.151 -7.898 6.211 1.00 97.44 87 ARG A C 1
ATOM 682 O O . ARG A 1 87 ? -6.265 -8.252 5.037 1.00 97.44 87 ARG A O 1
ATOM 689 N N . GLU A 1 88 ? -6.628 -6.754 6.686 1.00 96.88 88 GLU A N 1
ATOM 690 C CA . GLU A 1 88 ? -7.355 -5.782 5.870 1.00 96.88 88 GLU A CA 1
ATOM 691 C C . GLU A 1 88 ? -6.423 -5.051 4.901 1.00 96.88 88 GLU A C 1
ATOM 693 O O . GLU A 1 88 ? -6.752 -4.920 3.725 1.00 96.88 88 GLU A O 1
ATOM 698 N N . GLY A 1 89 ? -5.206 -4.697 5.319 1.00 96.62 89 GLY A N 1
ATOM 699 C CA . GLY A 1 89 ? -4.223 -4.099 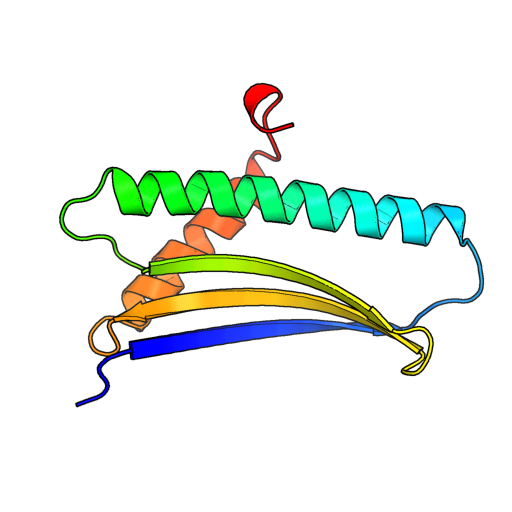4.416 1.00 96.62 89 GLY A CA 1
ATOM 700 C C . GLY A 1 89 ? -3.835 -5.031 3.262 1.00 96.62 89 GLY A C 1
ATOM 701 O O . GLY A 1 89 ? -3.814 -4.626 2.100 1.00 96.62 89 GLY A O 1
ATOM 702 N N . VAL A 1 90 ? -3.632 -6.324 3.541 1.00 96.38 90 VAL A N 1
ATOM 703 C CA . VAL A 1 90 ? -3.405 -7.342 2.499 1.00 96.38 90 VAL A CA 1
ATOM 704 C C . VAL A 1 90 ? -4.630 -7.507 1.594 1.00 96.38 90 VAL A C 1
ATOM 706 O O . VAL A 1 90 ? -4.477 -7.791 0.403 1.00 96.38 90 VAL A O 1
ATOM 709 N N . ARG A 1 91 ? -5.850 -7.345 2.121 1.00 96.75 91 ARG A N 1
ATOM 710 C CA . ARG A 1 91 ? -7.074 -7.387 1.311 1.00 96.75 91 ARG A CA 1
ATOM 711 C C . ARG A 1 91 ? -7.102 -6.238 0.303 1.00 96.75 91 ARG A C 1
ATOM 713 O O . ARG A 1 91 ? -7.388 -6.510 -0.861 1.00 96.75 91 ARG A O 1
ATOM 720 N N . GLU A 1 92 ? -6.742 -5.021 0.699 1.00 95.69 92 GLU A N 1
ATOM 721 C CA . GLU A 1 92 ? -6.683 -3.869 -0.213 1.00 95.69 92 GLU A CA 1
ATOM 722 C C . GLU A 1 92 ? -5.629 -4.055 -1.312 1.00 95.69 92 GLU A C 1
ATOM 724 O O . GLU A 1 92 ? -5.932 -3.890 -2.496 1.00 95.69 92 GLU A O 1
ATOM 729 N N . VAL A 1 93 ? -4.437 -4.551 -0.963 1.00 95.75 93 VAL A N 1
ATOM 730 C CA . VAL A 1 93 ? -3.405 -4.913 -1.953 1.00 95.75 93 VAL A CA 1
ATOM 731 C C . VAL A 1 93 ? -3.914 -5.984 -2.926 1.00 95.75 93 VAL A C 1
ATOM 733 O O . VAL A 1 93 ? -3.710 -5.886 -4.135 1.00 95.75 93 VAL A O 1
ATOM 736 N N . ARG A 1 94 ? -4.623 -7.010 -2.435 1.00 95.88 94 ARG A N 1
ATOM 737 C CA . ARG A 1 94 ? -5.218 -8.049 -3.295 1.00 95.88 94 ARG A CA 1
ATOM 738 C C . ARG A 1 94 ? -6.325 -7.507 -4.193 1.00 95.88 94 ARG A C 1
ATOM 740 O O . ARG A 1 94 ? -6.463 -7.981 -5.316 1.00 95.88 94 ARG A O 1
ATOM 747 N N . ARG A 1 95 ? -7.126 -6.548 -3.724 1.00 94.88 95 ARG A N 1
ATOM 748 C CA . ARG A 1 95 ? -8.140 -5.885 -4.558 1.00 94.88 95 ARG A CA 1
ATOM 749 C C . ARG A 1 95 ? -7.474 -5.113 -5.690 1.00 94.88 95 ARG A C 1
ATOM 751 O O . ARG A 1 95 ? -7.886 -5.279 -6.833 1.00 94.88 95 ARG A O 1
ATOM 758 N N . LEU A 1 96 ? -6.411 -4.366 -5.397 1.00 94.56 96 LEU A N 1
ATOM 759 C CA . LEU A 1 96 ? -5.604 -3.691 -6.415 1.00 94.56 96 LEU A CA 1
ATOM 760 C C . LEU A 1 96 ? -5.014 -4.681 -7.427 1.00 94.56 96 LEU A C 1
ATOM 762 O O . LEU A 1 96 ? -5.146 -4.478 -8.625 1.00 94.56 96 LEU A O 1
ATOM 766 N N . GLN A 1 97 ? -4.457 -5.802 -6.965 1.00 94.19 97 GLN A N 1
ATOM 767 C CA . GLN A 1 97 ? -3.921 -6.843 -7.847 1.00 94.19 97 GLN A CA 1
ATOM 768 C C . GLN A 1 97 ? -4.986 -7.481 -8.757 1.00 94.19 97 GLN A C 1
ATOM 770 O O . GLN A 1 97 ? -4.675 -7.852 -9.886 1.00 94.19 97 GLN A O 1
ATOM 775 N N . ARG A 1 98 ? -6.225 -7.641 -8.277 1.00 95.62 98 ARG A N 1
ATOM 776 C CA . ARG A 1 98 ? -7.315 -8.279 -9.036 1.00 95.62 98 ARG A CA 1
ATOM 777 C C . ARG A 1 98 ? -8.007 -7.346 -10.018 1.00 95.62 98 ARG A C 1
ATOM 779 O O . ARG A 1 98 ? -8.414 -7.803 -11.080 1.00 95.62 98 ARG A O 1
ATOM 786 N N . HIS A 1 99 ? -8.191 -6.089 -9.634 1.00 93.94 99 HIS A N 1
ATOM 787 C CA . HIS A 1 99 ? -9.001 -5.131 -10.388 1.00 93.94 99 HIS A CA 1
ATOM 788 C C . HIS A 1 99 ? -8.159 -4.086 -11.123 1.00 93.94 99 HIS A C 1
ATOM 790 O O . HIS A 1 99 ? -8.668 -3.413 -12.007 1.00 93.94 99 HIS A O 1
ATOM 796 N N . GLY A 1 100 ? -6.866 -3.984 -10.812 1.00 93.56 100 GLY A N 1
ATOM 797 C CA . GLY A 1 100 ? -6.010 -2.939 -11.352 1.00 93.56 100 GLY A CA 1
ATOM 798 C C . GLY A 1 100 ? -6.373 -1.559 -10.806 1.00 93.56 100 GLY A C 1
ATOM 799 O O . GLY A 1 100 ? -6.983 -1.432 -9.736 1.00 93.56 100 GLY A O 1
ATOM 800 N N . VAL A 1 101 ? -5.948 -0.542 -11.553 1.00 93.12 101 VAL A N 1
ATOM 801 C CA . VAL A 1 101 ? -6.182 0.882 -11.292 1.00 93.12 101 VAL A CA 1
ATOM 802 C C . VAL A 1 101 ? -7.267 1.372 -12.248 1.00 93.12 101 VAL A C 1
ATOM 804 O O . VAL A 1 101 ? -7.204 1.079 -13.444 1.00 93.12 101 VAL A O 1
ATOM 807 N N . GLU A 1 102 ? -8.251 2.090 -11.719 1.00 89.25 102 GLU A N 1
ATOM 808 C CA . GLU A 1 102 ? -9.346 2.683 -12.488 1.00 89.25 102 GLU A CA 1
ATOM 809 C C . GLU A 1 102 ? -8.916 4.014 -13.116 1.00 89.25 102 GLU A C 1
ATOM 811 O O . GLU A 1 102 ? -7.959 4.657 -12.681 1.00 89.25 102 GLU A O 1
ATOM 816 N N . LYS A 1 103 ? -9.628 4.460 -14.155 1.00 87.00 103 LYS A N 1
ATOM 817 C CA . LYS A 1 103 ? -9.264 5.685 -14.884 1.00 87.00 103 LYS A CA 1
ATOM 818 C C . LYS A 1 103 ? -9.343 6.933 -14.002 1.00 87.00 103 LYS A C 1
ATOM 820 O O . LYS A 1 103 ? -8.598 7.876 -14.223 1.00 87.00 103 LYS A O 1
ATOM 825 N N . GLU A 1 104 ? -10.242 6.940 -13.028 1.00 87.00 104 GLU A N 1
ATOM 826 C CA . GLU A 1 104 ? -10.440 8.027 -12.071 1.00 87.00 104 GLU A CA 1
ATOM 827 C C . GLU A 1 104 ? -9.296 8.140 -11.047 1.00 87.00 104 GLU A C 1
ATOM 829 O O . GLU A 1 104 ? -9.220 9.133 -10.328 1.00 87.00 104 GLU A O 1
ATOM 834 N N . GLU A 1 105 ? -8.420 7.135 -10.971 1.00 83.31 105 GLU A N 1
ATOM 835 C CA . GLU A 1 105 ? -7.286 7.062 -10.043 1.00 83.31 105 GLU A CA 1
ATOM 836 C C . GLU A 1 105 ? -5.942 7.435 -10.700 1.00 83.31 105 GLU A C 1
ATOM 838 O O . GLU A 1 105 ? -4.901 7.373 -10.039 1.00 83.31 105 GLU A O 1
ATOM 843 N N . LEU A 1 106 ? -5.963 7.799 -11.990 1.00 78.69 106 LEU A N 1
ATOM 844 C CA . LEU A 1 106 ? -4.816 8.224 -12.805 1.00 78.69 106 LEU A CA 1
ATOM 845 C C . LEU A 1 106 ? -4.895 9.718 -13.138 1.00 78.69 106 LEU A C 1
ATOM 847 O O . LEU A 1 106 ? -3.824 10.364 -13.108 1.00 78.69 106 LEU A O 1
#

Foldseek 3Di:
DQFKDKDKDKDKDAQDPDDPVVVVVVQVLQVLLQQLLQVVFVVQVVVDPARLFPTWGWDWDDDPPVRIIMIMIMFMHGPVRVVSSVVVSVVSVVCCVVPPGDPVSD

Sequence (106 aa):
QIGEFSLTMTVKEGLEGNSRARHLREGMLDTLVGMALGFRTDEVVRRSDDPPFTGVHWNYFNSAREGCVLNSITVSGEGRRWRDAVREGVREVRRLQRHGVEKEEL

Secondary structure (DSSP, 8-state):
---EEEEEEEEEEE--S--HHHHHHHHHHHHHHHHHHHHHHHHHHHH-SS-S-SEEEEEEEEETTTTEEEEEEEEEEEGGGHHHHHHHHHHHHHHHHHH---GGG-

Organism: Hemiselmis andersenii (NCBI:txid464988)

pLDDT: mean 89.93, std 9.12, range [56.66, 98.0]